Protein AF-A2RJ69-F1 (afdb_monomer)

Solvent-accessible surface area (backbone atoms only — not comparable to full-atom values): 5641 Å² total; per-residue (Å²): 133,85,86,70,68,45,80,47,78,45,68,44,60,92,88,47,56,80,80,45,54,32,37,26,44,36,38,39,25,36,74,72,85,63,82,74,48,72,66,61,48,51,52,51,47,62,69,44,46,67,55,52,52,4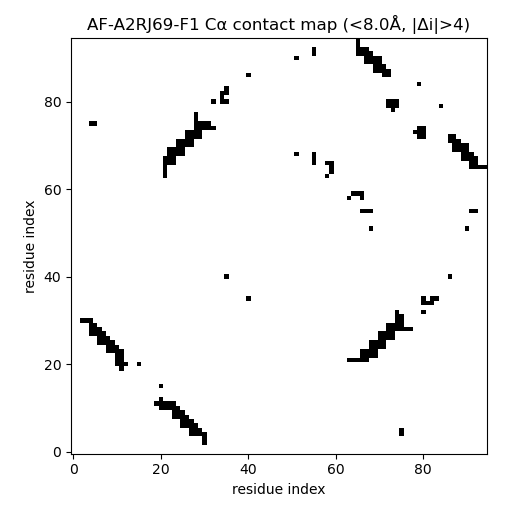9,52,47,51,53,42,44,74,77,65,46,74,64,43,28,43,36,40,39,67,24,29,72,83,69,43,72,48,86,86,44,84,82,57,68,46,75,48,64,62,75,131

Foldseek 3Di:
DDQDWDKDKDAADPPDDLVRRQEIEIETAHADLPQCDPVNLVVVCVVCVVVVVVVQVVCVVVPRDWHKYWYDYAHPVRHHRDVCPVSIDIDIPDD

Secondary structure (DSSP, 8-state):
-----EEEEE-PPTT--TTTTTEEEEEEEES--S---HHHHHHHHHHHHHHHHHHHHHHHHTT-SS-EEEEEEEETTSPPPTT-TT--EEEE---

pLDDT: mean 74.32, std 10.52, range [39.0, 88.69]

Radius of gyration: 14.27 Å; Cα contacts (8 Å, |Δi|>4): 136; chains: 1; bounding box: 33×27×43 Å

Mean predicted aligned error: 8.11 Å

Organism: Lactococcus lactis subsp. cremoris (strain MG1363) (NCBI:txid416870)

Sequence (95 aa):
MEKKTSYEMTGAPLGAKPKQATEYNFMLKLEQVSPINQQSFDEIKSDITPYTDKILNEMKKVGIKYPTLKLTIRDKDAVPFKGSENLITTYSLKK

Nearest PDB structures (foldseek):
  4f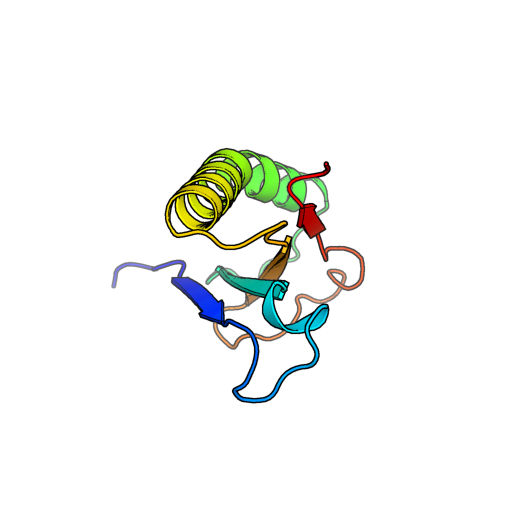tf-assembly1_A  TM=5.724E-01  e=2.662E-01  Vibrio cholerae 569B
  6i2v-assembly1_A  TM=5.144E-01  e=7.276E-01  Vibrio vulnificus
  3npd-assembly1_A  TM=5.019E-01  e=1.739E+00  Pseudomonas aeruginosa
  7pnt-assembly1_a  TM=5.764E-01  e=6.649E+00  Mus musculus
  3ruj-assembly1_A  TM=4.042E-01  e=1.244E+00  Saccharomyces cerevisiae S288C

Structure (mmCIF, N/CA/C/O backbone):
data_AF-A2RJ69-F1
#
_entry.id   AF-A2RJ69-F1
#
loop_
_atom_site.group_PDB
_atom_site.id
_atom_site.type_symbol
_atom_site.label_atom_id
_atom_site.label_alt_id
_atom_site.label_comp_id
_atom_site.label_asym_id
_atom_site.label_entity_id
_atom_site.label_seq_id
_atom_site.pdbx_PDB_ins_code
_atom_site.Cartn_x
_atom_site.Cartn_y
_atom_site.Cartn_z
_atom_site.occupancy
_atom_site.B_iso_or_equiv
_atom_site.auth_seq_id
_atom_site.auth_comp_id
_atom_site.auth_asym_id
_atom_site.auth_atom_id
_atom_site.pdbx_PDB_model_num
ATOM 1 N N . MET A 1 1 ? -4.772 -4.668 -28.556 1.00 39.75 1 MET A N 1
ATOM 2 C CA . MET A 1 1 ? -4.653 -5.299 -27.226 1.00 39.75 1 MET A CA 1
ATOM 3 C C . MET A 1 1 ? -4.334 -4.194 -26.241 1.00 39.75 1 MET A C 1
ATOM 5 O O . MET A 1 1 ? -3.283 -3.580 -26.368 1.00 39.75 1 MET A O 1
ATOM 9 N N . GLU A 1 2 ? -5.286 -3.848 -25.377 1.00 39.00 2 G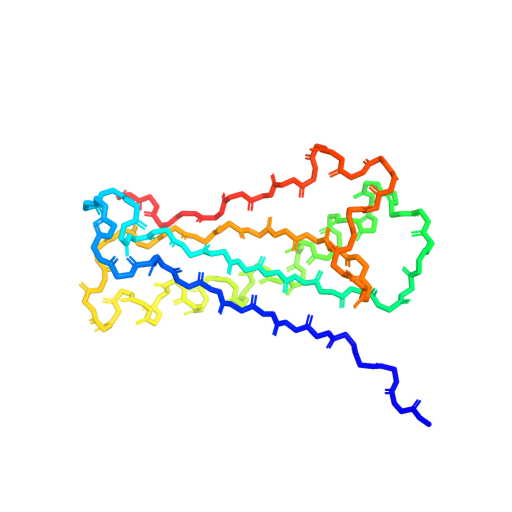LU A N 1
ATOM 10 C CA . GLU A 1 2 ? -5.078 -2.827 -24.346 1.00 39.00 2 GLU A CA 1
ATOM 11 C C . GLU A 1 2 ? -4.061 -3.352 -23.332 1.00 39.00 2 GLU A C 1
ATOM 13 O O . GLU A 1 2 ? -4.309 -4.359 -22.673 1.00 39.00 2 GLU A O 1
ATOM 18 N N . LYS A 1 3 ? -2.916 -2.676 -23.251 1.00 45.31 3 LYS A N 1
ATOM 19 C CA . LYS A 1 3 ? -1.860 -2.929 -22.272 1.00 45.31 3 LYS A CA 1
ATOM 20 C C . LYS A 1 3 ? -2.370 -2.512 -20.899 1.00 45.31 3 LYS A C 1
ATOM 22 O O . LYS A 1 3 ? -2.456 -1.315 -20.626 1.00 45.31 3 LYS A O 1
ATOM 27 N N . LYS A 1 4 ? -2.814 -3.457 -20.074 1.00 58.00 4 LYS A N 1
ATOM 28 C CA . LYS A 1 4 ? -3.495 -3.131 -18.811 1.00 58.00 4 LYS A CA 1
ATOM 29 C C . LYS A 1 4 ? -2.588 -3.414 -17.624 1.00 58.00 4 LYS A C 1
ATOM 31 O O . LYS A 1 4 ? -2.449 -4.554 -17.197 1.00 58.00 4 LYS A O 1
ATOM 36 N N . THR A 1 5 ? -2.030 -2.342 -17.063 1.00 70.31 5 THR A N 1
ATOM 37 C CA . THR A 1 5 ? -1.562 -2.303 -15.673 1.00 70.31 5 THR A CA 1
ATOM 38 C C . THR A 1 5 ? -2.653 -2.868 -14.763 1.00 70.31 5 THR A C 1
ATOM 40 O O . THR A 1 5 ? -3.806 -2.438 -14.843 1.00 70.31 5 THR A O 1
ATOM 43 N N . SER A 1 6 ? -2.302 -3.834 -13.914 1.00 77.19 6 SER A N 1
ATOM 44 C CA . SER A 1 6 ? -3.260 -4.505 -13.029 1.00 77.19 6 SER A CA 1
ATOM 45 C C . SER A 1 6 ? -2.914 -4.300 -11.560 1.00 77.19 6 SER A C 1
ATOM 47 O O . SER A 1 6 ? -1.739 -4.246 -11.188 1.00 77.19 6 SER A O 1
ATOM 49 N N . TYR A 1 7 ? -3.951 -4.252 -10.728 1.00 78.31 7 TYR A N 1
ATOM 50 C CA . TYR A 1 7 ? -3.848 -4.081 -9.284 1.00 78.31 7 TYR A CA 1
ATOM 51 C C . TYR A 1 7 ? -4.388 -5.326 -8.585 1.00 78.31 7 TYR A C 1
ATOM 53 O O . TYR A 1 7 ? -5.470 -5.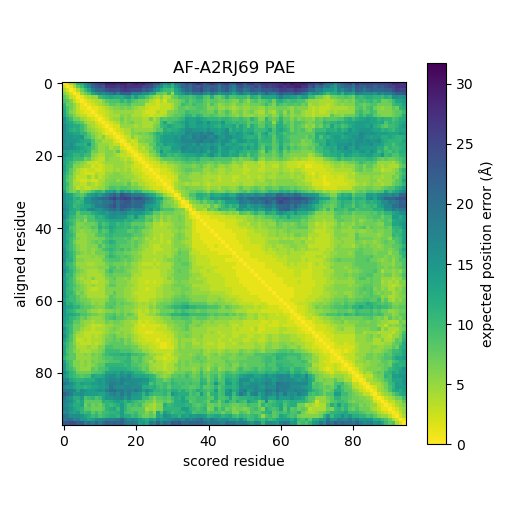806 -8.922 1.00 78.31 7 TYR A O 1
ATOM 61 N N . GLU A 1 8 ? -3.666 -5.818 -7.585 1.00 83.12 8 GLU A N 1
ATOM 62 C CA . GLU A 1 8 ? -4.098 -6.928 -6.736 1.00 83.12 8 GLU A CA 1
ATOM 63 C C . GLU A 1 8 ? -4.043 -6.512 -5.270 1.00 83.12 8 GLU A C 1
ATOM 65 O O . GLU A 1 8 ? -3.048 -5.957 -4.805 1.00 83.12 8 GLU A O 1
ATOM 70 N N . MET A 1 9 ? -5.111 -6.792 -4.523 1.00 81.56 9 MET A N 1
ATOM 71 C CA . MET A 1 9 ? -5.152 -6.570 -3.082 1.00 81.56 9 MET A CA 1
ATOM 72 C C . MET A 1 9 ? -5.386 -7.898 -2.376 1.00 81.56 9 MET A C 1
ATOM 74 O O . MET A 1 9 ? -6.352 -8.601 -2.662 1.00 81.56 9 MET A O 1
ATOM 78 N N . THR A 1 10 ? -4.514 -8.224 -1.429 1.00 82.81 10 THR A N 1
ATOM 79 C CA . THR A 1 10 ? -4.653 -9.409 -0.582 1.00 82.81 10 THR A CA 1
ATOM 80 C C . THR A 1 10 ? -4.691 -8.983 0.876 1.00 82.81 10 THR A C 1
ATOM 82 O O . THR A 1 10 ? -3.868 -8.190 1.333 1.00 82.81 10 THR A O 1
ATOM 85 N N . GLY A 1 11 ? -5.699 -9.471 1.595 1.00 76.81 11 GLY A N 1
ATOM 86 C CA . GLY A 1 11 ? -5.815 -9.271 3.034 1.00 76.81 11 GLY A CA 1
ATOM 87 C C . GLY A 1 11 ? -5.081 -10.344 3.824 1.00 76.81 11 GLY A C 1
ATOM 88 O O . GLY A 1 11 ? -4.472 -11.260 3.267 1.00 76.81 11 GLY A O 1
ATOM 89 N N . ALA A 1 12 ? -5.177 -10.235 5.142 1.00 74.38 12 ALA A N 1
ATOM 90 C CA . ALA A 1 12 ? -4.645 -11.231 6.051 1.00 74.38 12 ALA A CA 1
ATOM 91 C C . ALA A 1 12 ? -5.309 -12.610 5.847 1.00 74.38 12 ALA A C 1
ATOM 93 O O . ALA A 1 12 ? -6.520 -12.677 5.610 1.00 74.38 12 ALA A O 1
ATOM 94 N N . PRO A 1 13 ? -4.557 -13.718 5.976 1.00 73.31 13 PRO A N 1
ATOM 95 C CA . PRO A 1 13 ? -5.139 -15.053 5.945 1.00 73.31 13 PRO A CA 1
ATOM 96 C C . PRO A 1 13 ? -6.095 -15.267 7.125 1.00 73.31 13 PRO A C 1
ATOM 98 O O . PRO A 1 13 ? -5.938 -14.680 8.201 1.00 73.31 13 PRO A O 1
ATOM 101 N N . LEU A 1 14 ? -7.078 -16.150 6.939 1.00 70.06 14 LEU A N 1
ATOM 102 C CA . LEU A 1 14 ? -7.975 -16.561 8.019 1.00 70.06 14 LEU A CA 1
ATOM 103 C C . LEU A 1 14 ? -7.154 -17.121 9.193 1.00 70.06 14 LEU A C 1
ATOM 105 O O . LEU A 1 14 ? -6.277 -17.960 9.002 1.00 70.06 14 LEU A O 1
ATOM 109 N N . GLY A 1 15 ? -7.425 -16.635 10.407 1.00 72.19 15 GLY A N 1
ATOM 110 C CA . GLY A 1 15 ? -6.678 -17.014 11.613 1.00 72.19 15 GLY A CA 1
ATOM 111 C C . GLY A 1 15 ? -5.377 -16.235 11.852 1.00 72.19 15 GLY A C 1
ATOM 112 O O . GLY A 1 15 ? -4.635 -16.569 12.777 1.00 72.19 15 GLY A O 1
ATOM 113 N N . ALA A 1 16 ? -5.086 -15.193 11.064 1.00 74.75 16 ALA A N 1
ATOM 114 C CA . ALA A 1 16 ? -3.951 -14.306 11.313 1.00 74.75 16 ALA A CA 1
ATOM 115 C C . ALA A 1 16 ? -4.007 -13.672 12.714 1.00 74.75 16 ALA A C 1
ATOM 117 O O . ALA A 1 16 ? -5.073 -13.337 13.239 1.00 74.75 16 ALA A O 1
ATOM 118 N N . LYS A 1 17 ? -2.831 -13.456 13.318 1.00 77.19 17 LYS A N 1
ATOM 119 C CA . LYS A 1 17 ? -2.728 -12.749 14.604 1.00 77.19 17 LYS A CA 1
ATOM 120 C C . LYS A 1 17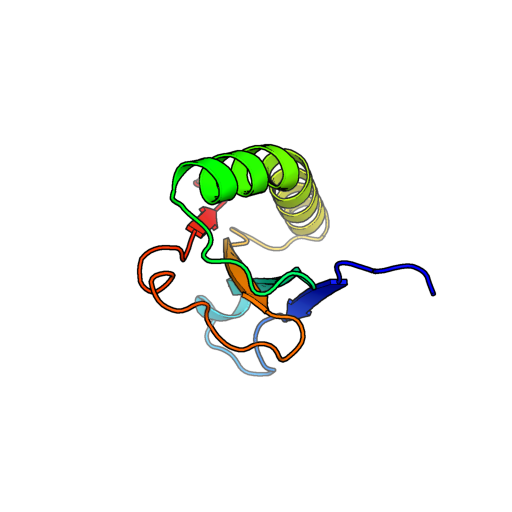 ? -3.340 -11.346 14.479 1.00 77.19 17 LYS A C 1
ATOM 122 O O . LYS A 1 17 ? -3.204 -10.739 13.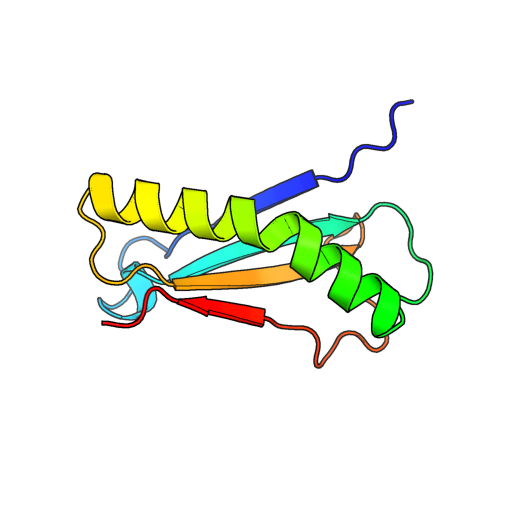420 1.00 77.19 17 LYS A O 1
ATOM 127 N N . PRO A 1 18 ? -3.891 -10.756 15.556 1.00 70.56 18 PRO A N 1
ATOM 128 C CA . PRO A 1 18 ? -4.560 -9.451 15.495 1.00 70.56 18 PRO A CA 1
ATOM 129 C C . PRO A 1 18 ? -3.750 -8.324 14.835 1.00 70.56 18 PRO A C 1
ATOM 131 O O . PRO A 1 18 ? -4.326 -7.492 14.149 1.00 70.56 18 PRO A O 1
ATOM 134 N N . LYS A 1 19 ? -2.415 -8.311 14.989 1.00 66.62 19 LYS A N 1
ATOM 135 C CA . LYS A 1 19 ? -1.534 -7.347 14.298 1.00 66.62 19 LYS A CA 1
ATOM 136 C C . LYS A 1 19 ? -1.452 -7.559 12.782 1.00 66.62 19 LYS A C 1
ATOM 138 O O . LYS A 1 19 ? -1.341 -6.594 12.048 1.00 66.62 19 LYS A O 1
ATOM 143 N N . GLN A 1 20 ? -1.492 -8.809 12.331 1.00 67.38 20 GLN A N 1
ATOM 144 C CA . GLN A 1 20 ? -1.428 -9.174 10.913 1.00 67.38 20 GLN A CA 1
ATOM 145 C C . GLN A 1 20 ? -2.806 -9.100 10.252 1.00 67.38 20 GLN A C 1
ATOM 147 O O . GLN A 1 20 ? -2.885 -8.902 9.051 1.00 67.38 20 GLN A O 1
ATOM 152 N N . ALA A 1 21 ? -3.887 -9.211 11.033 1.00 72.06 21 ALA A N 1
ATOM 153 C CA . ALA A 1 21 ? -5.270 -9.119 10.563 1.00 72.06 21 ALA A CA 1
ATOM 154 C C . ALA A 1 21 ? -5.620 -7.764 9.918 1.00 72.06 21 ALA A C 1
ATOM 156 O O . ALA A 1 21 ? -6.603 -7.664 9.191 1.00 72.06 21 ALA A O 1
ATOM 157 N N . THR A 1 22 ? -4.823 -6.728 10.189 1.00 78.56 22 THR A N 1
ATOM 158 C CA . THR A 1 22 ? -5.007 -5.359 9.684 1.00 78.56 22 THR A CA 1
ATOM 159 C C . THR A 1 22 ? -3.985 -4.979 8.611 1.00 78.56 22 THR A C 1
ATOM 161 O O . THR A 1 22 ? -3.974 -3.833 8.159 1.00 78.56 22 THR A O 1
ATOM 164 N N . GLU A 1 23 ? -3.108 -5.910 8.225 1.00 83.62 23 GLU A N 1
ATOM 165 C CA . GLU A 1 23 ? -2.121 -5.724 7.166 1.00 83.62 23 GLU A CA 1
ATOM 166 C C . GLU A 1 23 ? -2.674 -6.251 5.839 1.00 83.62 23 GLU A C 1
ATOM 168 O O . GLU A 1 23 ? -3.112 -7.397 5.724 1.00 83.62 23 GLU A O 1
ATOM 173 N N . TYR A 1 24 ? -2.634 -5.396 4.825 1.00 82.88 24 TYR A N 1
ATOM 174 C CA . TYR A 1 24 ? -3.099 -5.679 3.476 1.00 82.88 24 TYR A CA 1
ATOM 175 C C . TYR A 1 24 ? -1.941 -5.452 2.511 1.00 82.88 24 TYR A C 1
ATOM 177 O O . TYR A 1 24 ? -1.281 -4.413 2.556 1.00 82.88 24 TYR A O 1
ATOM 185 N N . ASN A 1 25 ? -1.683 -6.406 1.622 1.00 83.12 25 ASN A N 1
ATOM 186 C CA . ASN A 1 25 ? -0.719 -6.216 0.546 1.00 83.12 25 ASN A CA 1
ATOM 187 C C . ASN A 1 25 ? -1.445 -5.679 -0.681 1.00 83.12 25 ASN A C 1
ATOM 189 O O . ASN A 1 25 ? -2.438 -6.254 -1.127 1.00 83.12 25 ASN A O 1
ATOM 193 N N . PHE A 1 26 ? -0.915 -4.598 -1.234 1.00 83.25 26 PHE A N 1
ATOM 194 C CA . PHE A 1 26 ? -1.366 -4.001 -2.477 1.00 83.25 26 PHE A CA 1
ATOM 195 C C . PHE A 1 26 ? -0.245 -4.135 -3.506 1.00 83.25 26 PHE A C 1
ATOM 197 O O . PHE A 1 26 ? 0.857 -3.622 -3.314 1.00 83.25 26 PHE A O 1
ATOM 204 N N . MET A 1 27 ? -0.493 -4.888 -4.569 1.00 84.38 27 MET A N 1
ATOM 205 C CA . MET A 1 27 ? 0.479 -5.168 -5.615 1.00 84.38 27 MET A CA 1
ATOM 206 C C . MET A 1 27 ? 0.070 -4.468 -6.903 1.00 84.38 27 MET A C 1
ATOM 208 O O . MET A 1 27 ? -1.023 -4.688 -7.422 1.00 84.38 27 MET A O 1
ATOM 212 N N . LEU A 1 28 ? 0.977 -3.651 -7.425 1.00 81.19 28 LEU A N 1
ATOM 213 C CA . LEU A 1 28 ? 0.869 -3.027 -8.734 1.00 81.19 28 LEU A CA 1
ATOM 214 C C . LEU A 1 28 ? 1.756 -3.790 -9.715 1.00 81.19 28 LEU A C 1
ATOM 216 O O . LEU A 1 28 ? 2.975 -3.821 -9.542 1.00 81.19 28 LEU A O 1
ATOM 220 N N . LYS A 1 29 ? 1.145 -4.399 -10.731 1.00 82.19 29 LYS A N 1
ATOM 221 C CA . LYS A 1 29 ? 1.855 -5.108 -11.799 1.00 82.19 29 LYS A CA 1
ATOM 222 C C . LYS A 1 29 ? 1.951 -4.212 -13.025 1.00 82.19 29 LYS A C 1
ATOM 224 O O . LYS A 1 29 ? 0.928 -3.854 -13.614 1.00 82.19 29 LYS A O 1
ATOM 229 N N . LEU A 1 30 ? 3.173 -3.841 -13.392 1.00 76.50 30 LEU A N 1
ATOM 230 C CA . LEU A 1 30 ? 3.455 -3.018 -14.564 1.00 76.50 30 LEU A CA 1
ATOM 231 C C . LEU A 1 30 ? 3.804 -3.915 -15.751 1.00 76.50 30 LEU A C 1
ATOM 233 O O . LEU A 1 30 ? 4.577 -4.864 -15.630 1.00 76.50 30 LEU A O 1
ATOM 237 N N . GLU A 1 31 ? 3.251 -3.599 -16.918 1.00 73.38 31 GLU A N 1
ATOM 238 C CA . GLU A 1 31 ? 3.501 -4.370 -18.139 1.00 73.38 31 GLU A CA 1
ATOM 239 C C . GLU A 1 31 ? 4.911 -4.154 -18.709 1.00 73.38 31 GLU A C 1
ATOM 241 O O . GLU A 1 31 ? 5.472 -5.041 -19.354 1.00 73.38 31 GLU A O 1
ATOM 246 N N . GLN A 1 32 ? 5.483 -2.965 -18.498 1.00 64.50 32 GLN A N 1
ATOM 247 C CA . GLN A 1 32 ? 6.747 -2.575 -19.108 1.00 64.50 32 GLN A CA 1
ATOM 248 C C . GLN A 1 32 ? 7.924 -2.924 -18.190 1.00 64.50 32 GLN A C 1
ATOM 250 O O . GLN A 1 32 ? 8.100 -2.340 -17.127 1.00 64.50 32 GLN A O 1
ATOM 255 N N . VAL A 1 33 ? 8.745 -3.876 -18.642 1.00 59.66 33 VAL A N 1
ATOM 256 C CA . VAL A 1 33 ? 9.885 -4.469 -17.912 1.00 59.66 33 VAL A CA 1
ATOM 257 C C . VAL A 1 33 ? 11.159 -3.609 -17.965 1.00 59.66 33 VA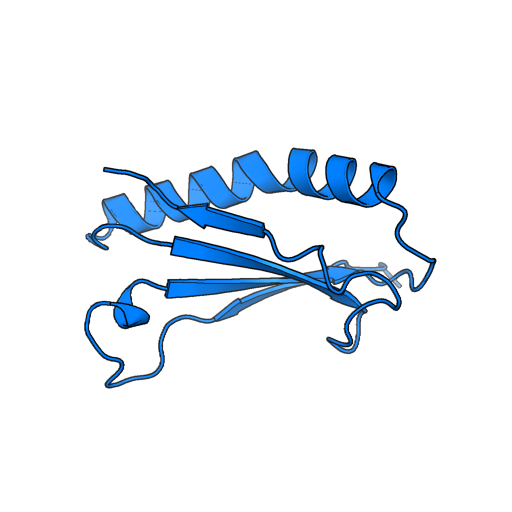L A C 1
ATOM 259 O O . VAL A 1 33 ? 12.271 -4.097 -17.766 1.00 59.66 33 VAL A O 1
ATOM 262 N N . SER A 1 34 ? 11.022 -2.323 -18.291 1.00 57.62 34 SER A N 1
ATOM 263 C CA . SER A 1 34 ? 12.156 -1.399 -18.325 1.00 57.62 34 SER A CA 1
ATOM 264 C C . SER A 1 34 ? 12.680 -1.169 -16.901 1.00 57.62 34 SER A C 1
ATOM 266 O O . SER A 1 34 ? 11.880 -1.165 -15.965 1.00 57.62 34 SER A O 1
ATOM 268 N N . PRO A 1 35 ? 13.998 -0.970 -16.703 1.00 58.06 35 PRO A N 1
ATOM 269 C CA . PRO A 1 35 ? 14.539 -0.654 -15.387 1.00 58.06 35 PRO A CA 1
ATOM 270 C C . PRO A 1 35 ? 13.821 0.567 -14.813 1.00 58.06 35 PRO A C 1
ATOM 272 O O . PRO A 1 35 ? 13.904 1.661 -15.372 1.00 58.06 35 PRO A O 1
ATOM 275 N N . ILE A 1 36 ? 13.099 0.371 -13.713 1.00 65.88 36 ILE A N 1
ATOM 276 C CA . ILE A 1 36 ? 12.446 1.465 -13.004 1.00 65.88 36 ILE A CA 1
ATOM 277 C C . ILE A 1 36 ? 13.544 2.200 -12.249 1.00 65.88 36 ILE A C 1
ATOM 279 O O . ILE A 1 36 ? 14.119 1.679 -11.295 1.00 65.88 36 ILE A O 1
ATOM 283 N N . ASN A 1 37 ? 13.874 3.401 -12.711 1.00 69.25 37 ASN A N 1
ATOM 284 C CA . ASN A 1 37 ? 14.720 4.304 -11.947 1.00 69.25 37 ASN A CA 1
ATOM 285 C C . ASN A 1 37 ? 13.911 4.936 -10.797 1.00 69.25 37 ASN A C 1
ATOM 287 O O . ASN A 1 37 ? 12.679 4.910 -10.789 1.00 69.25 37 ASN A O 1
ATOM 291 N N . GLN A 1 38 ? 14.610 5.517 -9.820 1.00 70.50 38 GLN A N 1
ATOM 292 C CA . GLN A 1 38 ? 13.983 6.125 -8.641 1.00 70.50 38 GLN A CA 1
ATOM 293 C C . GLN A 1 38 ? 12.938 7.192 -9.013 1.00 70.50 38 GLN A C 1
ATOM 295 O O . GLN A 1 38 ? 11.888 7.254 -8.387 1.00 70.50 38 GLN A O 1
ATOM 300 N N . GLN A 1 39 ? 13.185 7.974 -10.068 1.00 78.12 39 GLN A N 1
ATOM 301 C CA . GLN A 1 39 ? 12.255 9.003 -10.535 1.00 78.12 39 GLN A CA 1
ATOM 302 C C . GLN A 1 39 ? 10.921 8.404 -10.998 1.00 78.12 39 GLN A C 1
ATOM 304 O O . GLN A 1 39 ? 9.870 8.806 -10.509 1.00 78.12 39 GLN A O 1
ATOM 309 N N . SER A 1 40 ? 10.965 7.401 -11.878 1.00 75.06 40 SER A N 1
ATOM 310 C CA . SER A 1 40 ? 9.761 6.708 -12.358 1.00 75.06 40 SER A CA 1
ATOM 311 C C . SER A 1 40 ? 9.005 6.077 -11.190 1.00 75.06 40 SER A C 1
ATOM 313 O O . SER A 1 40 ? 7.779 6.042 -11.161 1.00 75.06 40 SER A O 1
ATOM 315 N N . PHE A 1 41 ? 9.741 5.586 -10.192 1.00 74.50 41 PHE A N 1
ATOM 316 C CA . PHE A 1 41 ? 9.147 5.030 -8.989 1.00 74.50 41 PHE A CA 1
ATOM 317 C C . PHE A 1 41 ? 8.416 6.076 -8.140 1.00 74.50 41 PHE A C 1
ATOM 319 O O . PHE A 1 41 ? 7.321 5.810 -7.645 1.00 74.50 41 PHE A O 1
ATOM 326 N N . ASP A 1 42 ? 9.006 7.254 -7.963 1.00 77.69 42 ASP A N 1
ATOM 327 C CA . ASP A 1 42 ? 8.404 8.335 -7.186 1.00 77.69 42 ASP A CA 1
ATOM 328 C C . ASP A 1 42 ? 7.196 8.956 -7.906 1.00 77.69 42 ASP A C 1
ATOM 330 O O . ASP A 1 42 ? 6.212 9.294 -7.248 1.00 77.69 42 ASP A O 1
ATOM 334 N N . GLU A 1 43 ? 7.204 8.992 -9.241 1.00 80.88 43 GLU A N 1
ATOM 335 C CA . GLU A 1 43 ? 6.029 9.328 -10.058 1.00 80.88 43 GLU A CA 1
ATOM 336 C C . GLU A 1 43 ? 4.890 8.327 -9.818 1.00 80.88 43 GLU A C 1
ATOM 338 O O . GLU A 1 43 ? 3.787 8.723 -9.440 1.00 80.88 43 GLU A O 1
ATOM 343 N N . ILE A 1 44 ? 5.174 7.020 -9.894 1.00 77.75 44 ILE A N 1
ATOM 344 C CA . ILE A 1 44 ? 4.175 5.980 -9.604 1.00 77.75 44 ILE A CA 1
ATOM 345 C C . ILE A 1 44 ? 3.645 6.121 -8.171 1.00 77.75 44 ILE A C 1
ATOM 347 O O . ILE A 1 44 ? 2.439 6.027 -7.949 1.00 77.75 44 ILE A O 1
ATOM 351 N N . LYS A 1 45 ? 4.506 6.365 -7.175 1.00 76.94 45 LYS A N 1
ATOM 352 C CA . LYS A 1 45 ? 4.045 6.608 -5.798 1.00 76.94 45 LYS A CA 1
ATOM 353 C C . LYS A 1 45 ? 3.093 7.794 -5.721 1.00 76.94 45 LYS A C 1
ATOM 355 O O . LYS A 1 45 ? 2.064 7.686 -5.053 1.00 76.94 45 LYS A O 1
ATOM 360 N N . SER A 1 46 ? 3.451 8.915 -6.344 1.00 81.88 46 SER A N 1
ATOM 361 C CA . SER A 1 46 ? 2.632 10.128 -6.346 1.00 81.88 46 SER A CA 1
ATOM 362 C C . SER A 1 46 ? 1.249 9.839 -6.925 1.00 81.88 46 SER A C 1
ATOM 364 O O . SER A 1 46 ? 0.239 10.184 -6.311 1.00 81.88 46 SER A O 1
ATOM 366 N N . ASP A 1 47 ? 1.198 9.106 -8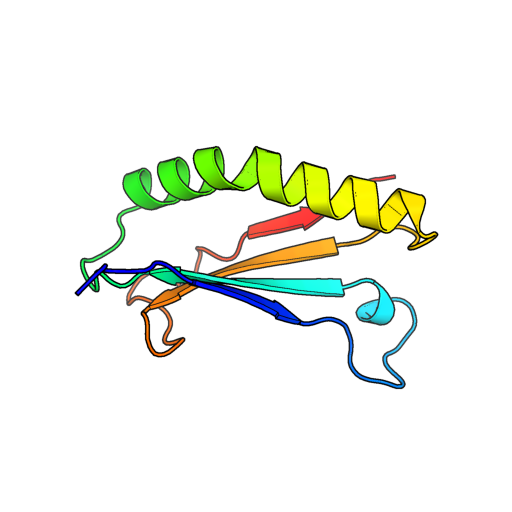.035 1.00 81.62 47 ASP A N 1
ATOM 367 C CA . ASP A 1 47 ? -0.049 8.759 -8.712 1.00 81.62 47 ASP A CA 1
ATOM 368 C C . ASP A 1 47 ? -0.930 7.816 -7.891 1.00 81.62 47 ASP A C 1
ATOM 370 O O . ASP A 1 47 ? -2.154 7.958 -7.881 1.00 81.62 47 ASP A O 1
ATOM 374 N N . ILE A 1 48 ? -0.334 6.853 -7.179 1.00 78.25 48 ILE A N 1
ATOM 375 C CA . ILE A 1 48 ? -1.116 5.866 -6.429 1.00 78.25 48 ILE A CA 1
ATOM 376 C C . ILE A 1 48 ? -1.528 6.335 -5.027 1.00 78.25 48 ILE A C 1
ATOM 378 O O . ILE A 1 48 ? -2.469 5.778 -4.458 1.00 78.25 48 ILE A O 1
ATOM 382 N N . THR A 1 49 ? -0.842 7.331 -4.455 1.00 81.75 49 THR A N 1
ATOM 383 C CA . THR A 1 49 ? -1.041 7.758 -3.057 1.00 81.75 49 THR A CA 1
ATOM 384 C C . THR A 1 49 ? -2.494 8.176 -2.769 1.00 81.75 49 THR A C 1
ATOM 386 O O . THR A 1 49 ? -3.071 7.680 -1.796 1.00 81.75 49 THR A O 1
ATOM 389 N N . PRO A 1 50 ? -3.166 8.969 -3.631 1.00 83.56 50 PRO A N 1
ATOM 390 C CA . PRO A 1 50 ? -4.581 9.296 -3.442 1.00 83.56 50 PRO A CA 1
ATOM 391 C C . PRO A 1 50 ? -5.494 8.061 -3.398 1.00 83.56 50 PRO A C 1
ATOM 393 O O . PRO A 1 50 ? -6.495 8.039 -2.676 1.00 83.56 50 PRO A O 1
ATOM 396 N N . TYR A 1 51 ? -5.156 7.007 -4.149 1.00 82.56 51 TYR A N 1
ATOM 397 C CA . TYR A 1 51 ? -5.915 5.758 -4.155 1.00 82.56 51 TYR A CA 1
ATOM 398 C C . TYR A 1 51 ? -5.673 4.951 -2.882 1.00 82.56 51 TYR A C 1
ATOM 400 O O . TYR A 1 51 ? -6.635 4.452 -2.295 1.00 82.56 51 TYR A O 1
ATOM 408 N N . THR A 1 52 ? -4.424 4.853 -2.415 1.00 81.56 52 THR A N 1
ATOM 409 C CA . THR A 1 52 ? -4.117 4.173 -1.148 1.00 81.56 52 THR A CA 1
ATOM 410 C C . THR A 1 52 ? -4.785 4.870 0.031 1.00 81.56 52 THR A C 1
ATOM 412 O O . THR A 1 52 ? -5.371 4.193 0.873 1.00 81.56 52 THR A O 1
ATOM 415 N N . ASP A 1 53 ? -4.815 6.203 0.049 1.00 84.00 53 ASP A N 1
ATOM 416 C CA . ASP A 1 53 ? -5.497 6.975 1.093 1.00 84.00 53 ASP A CA 1
ATOM 417 C C . ASP A 1 53 ? -7.008 6.742 1.076 1.00 84.00 53 ASP A C 1
ATOM 419 O O . ASP A 1 53 ? -7.637 6.556 2.123 1.00 84.00 53 ASP A O 1
ATOM 423 N N . LYS A 1 54 ? -7.610 6.687 -0.118 1.00 87.31 54 LYS A N 1
ATOM 424 C CA . LYS A 1 54 ? -9.027 6.348 -0.269 1.00 87.31 54 LYS A CA 1
ATOM 425 C C . LYS A 1 54 ? -9.323 4.947 0.271 1.00 87.31 54 LYS A C 1
ATOM 427 O O . LYS A 1 54 ? -10.270 4.799 1.039 1.00 87.31 54 LYS A O 1
ATOM 432 N N . ILE A 1 55 ? -8.508 3.943 -0.065 1.00 85.25 55 ILE A N 1
ATOM 433 C CA . ILE A 1 55 ? -8.679 2.564 0.426 1.00 85.25 55 ILE A CA 1
ATOM 434 C C . ILE A 1 55 ? -8.577 2.518 1.955 1.00 85.25 55 ILE A C 1
ATOM 436 O O . ILE A 1 55 ? -9.448 1.941 2.605 1.00 85.25 55 ILE A O 1
ATOM 440 N N . LEU A 1 56 ? -7.564 3.161 2.543 1.00 86.69 56 LEU A N 1
ATOM 441 C CA . LEU A 1 56 ? -7.390 3.220 3.998 1.00 86.69 56 LEU A CA 1
ATOM 442 C C . LEU A 1 56 ? -8.596 3.872 4.695 1.00 86.69 56 LEU A C 1
ATOM 444 O O . LEU A 1 56 ? -9.055 3.389 5.734 1.00 86.69 56 LEU A O 1
ATOM 448 N N . ASN A 1 57 ? -9.144 4.938 4.111 1.00 87.62 57 ASN A N 1
ATOM 449 C CA . ASN A 1 57 ? -10.334 5.606 4.631 1.00 87.62 57 ASN A CA 1
ATOM 450 C C . ASN A 1 57 ? -11.594 4.735 4.531 1.00 87.62 57 ASN A C 1
ATOM 452 O O . ASN A 1 57 ? -12.372 4.694 5.484 1.00 87.62 57 ASN A O 1
ATOM 456 N N . GLU A 1 58 ? -11.793 4.009 3.430 1.00 88.69 58 GLU A N 1
ATOM 457 C CA . GLU A 1 58 ? -12.903 3.055 3.311 1.00 88.69 58 GLU A CA 1
ATOM 458 C C . GLU A 1 58 ? -12.764 1.897 4.312 1.00 88.69 58 GLU A C 1
ATOM 460 O O . GLU A 1 58 ? -13.729 1.554 4.993 1.00 88.69 58 GLU A O 1
ATOM 465 N N . MET A 1 59 ? -11.550 1.365 4.504 1.00 84.94 59 MET A N 1
ATOM 466 C CA . MET A 1 59 ? -11.266 0.344 5.522 1.00 84.94 59 MET A CA 1
ATOM 467 C C . MET A 1 59 ? -11.626 0.828 6.935 1.00 84.94 59 MET A C 1
ATOM 469 O O . MET A 1 59 ? -12.237 0.097 7.718 1.00 84.94 59 MET A O 1
ATOM 473 N N . LYS A 1 60 ? -11.312 2.089 7.254 1.00 84.69 60 LYS A N 1
ATOM 474 C CA . LYS A 1 60 ? -11.705 2.713 8.523 1.00 84.69 60 LYS A CA 1
ATOM 475 C C . LYS A 1 60 ? -13.228 2.808 8.668 1.00 84.69 60 LYS A C 1
ATOM 477 O O . LYS A 1 60 ? -13.741 2.523 9.749 1.00 84.69 60 LYS A O 1
ATOM 482 N N . LYS A 1 61 ? -13.955 3.181 7.606 1.00 87.06 61 LYS A N 1
ATOM 483 C CA . LYS A 1 61 ? -15.429 3.284 7.624 1.00 87.06 61 LYS A CA 1
ATOM 484 C C . LYS A 1 61 ? -16.108 1.944 7.902 1.00 87.06 61 LYS A C 1
ATOM 486 O O . LYS A 1 61 ? -17.103 1.918 8.617 1.00 87.06 61 LYS A O 1
ATOM 491 N N . VAL A 1 62 ? -15.553 0.842 7.397 1.00 85.88 62 VAL A N 1
ATOM 492 C CA . VAL A 1 62 ? -16.077 -0.516 7.647 1.00 85.88 62 VAL A CA 1
ATOM 493 C C . VAL A 1 62 ? -15.591 -1.126 8.972 1.00 85.88 62 VAL A C 1
ATOM 495 O O . VAL A 1 62 ? -15.848 -2.294 9.248 1.00 85.88 62 VAL A O 1
ATOM 498 N N . GLY A 1 63 ? -14.910 -0.343 9.817 1.00 83.00 63 GLY A N 1
ATOM 499 C CA . GLY A 1 63 ? -14.558 -0.730 11.185 1.00 83.00 63 GLY A CA 1
ATOM 500 C C . GLY A 1 63 ? -13.186 -1.387 11.356 1.00 83.00 63 GLY A C 1
ATOM 501 O O . GLY A 1 63 ? -12.870 -1.833 12.462 1.00 83.00 63 GLY A O 1
ATOM 502 N N . ILE A 1 64 ? -12.340 -1.424 10.318 1.00 82.00 64 ILE A N 1
ATOM 503 C CA . ILE A 1 64 ? -10.961 -1.915 10.446 1.00 82.00 64 ILE A CA 1
ATOM 504 C C . ILE A 1 64 ? -10.147 -0.876 11.221 1.00 82.00 64 ILE A C 1
ATOM 506 O O . ILE A 1 64 ? -9.961 0.263 10.788 1.00 82.00 64 ILE A O 1
ATOM 510 N N . LYS A 1 65 ? -9.653 -1.267 12.397 1.00 79.94 65 LYS A N 1
ATOM 511 C CA . LYS A 1 65 ? -8.824 -0.404 13.243 1.00 79.94 65 LYS A CA 1
ATOM 512 C C . LYS A 1 65 ? -7.375 -0.458 12.763 1.00 79.94 65 LYS A C 1
ATOM 514 O O . LYS A 1 65 ? -6.775 -1.523 12.789 1.00 79.94 65 LYS A O 1
ATOM 519 N N . TYR A 1 66 ? -6.818 0.697 12.400 1.00 79.81 66 TYR A N 1
ATOM 520 C CA . TYR A 1 66 ? -5.416 0.862 11.983 1.00 79.81 66 TYR A CA 1
ATOM 521 C C . TYR A 1 66 ? -5.022 0.025 10.747 1.00 79.81 66 TYR A C 1
ATOM 523 O O . TYR A 1 66 ? -4.069 -0.756 10.814 1.00 79.81 66 TYR A O 1
ATOM 531 N N . PRO A 1 67 ? -5.737 0.161 9.611 1.00 82.56 67 PRO A N 1
ATOM 532 C CA . PRO A 1 67 ? -5.367 -0.557 8.400 1.00 82.56 67 PRO A CA 1
ATOM 533 C C . PRO A 1 67 ? -3.972 -0.125 7.935 1.00 82.56 67 PRO A C 1
ATOM 535 O O . PRO A 1 67 ? -3.621 1.060 7.950 1.00 82.56 67 PRO A O 1
ATOM 538 N N . THR A 1 68 ? -3.177 -1.107 7.526 1.00 84.56 68 THR A N 1
ATOM 539 C CA . THR A 1 68 ? -1.855 -0.902 6.933 1.00 84.56 68 THR A CA 1
ATOM 540 C C . THR A 1 68 ? -1.864 -1.487 5.531 1.00 84.56 68 THR A C 1
ATOM 542 O O . THR A 1 68 ? -2.174 -2.662 5.358 1.00 84.56 68 THR A O 1
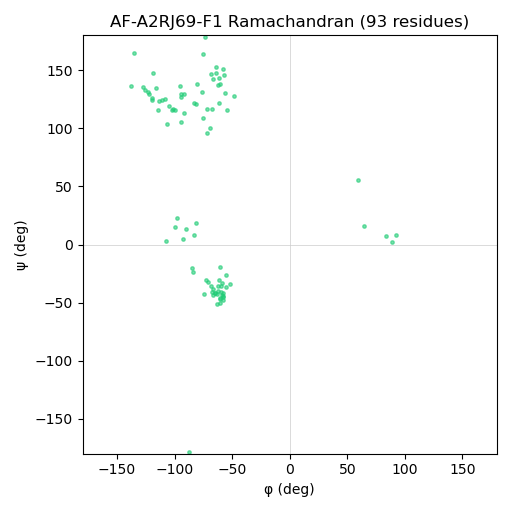ATOM 545 N N . LEU A 1 69 ? -1.520 -0.675 4.533 1.00 83.81 69 LEU A N 1
ATOM 546 C CA . LEU A 1 69 ? -1.352 -1.096 3.146 1.00 83.81 69 LEU A CA 1
ATOM 547 C C . LEU A 1 69 ? 0.133 -1.160 2.810 1.00 83.81 69 LEU A C 1
ATOM 549 O O . LEU A 1 69 ? 0.840 -0.153 2.825 1.00 83.81 69 LEU A O 1
ATOM 553 N N . LYS A 1 70 ? 0.611 -2.343 2.450 1.00 84.19 70 LYS A N 1
ATOM 554 C CA . LYS A 1 70 ? 1.961 -2.538 1.932 1.00 84.19 70 LYS A CA 1
ATOM 555 C C . LYS A 1 70 ? 1.918 -2.513 0.411 1.00 84.19 70 LYS A C 1
ATOM 557 O O . LYS A 1 70 ? 1.471 -3.481 -0.201 1.00 84.19 70 LYS A O 1
ATOM 562 N N . LEU A 1 71 ? 2.388 -1.423 -0.192 1.00 80.38 71 LEU A N 1
ATOM 563 C CA . LEU A 1 71 ? 2.548 -1.336 -1.638 1.00 80.38 71 LEU A CA 1
ATOM 564 C C . LEU A 1 71 ? 3.784 -2.122 -2.076 1.00 80.38 71 LEU A C 1
ATOM 566 O O . LEU A 1 71 ? 4.894 -1.908 -1.579 1.00 80.38 71 LEU A O 1
ATOM 570 N N . THR A 1 72 ? 3.598 -2.962 -3.087 1.00 79.88 72 THR A N 1
ATOM 571 C CA . THR A 1 72 ? 4.684 -3.569 -3.855 1.00 79.88 72 THR A CA 1
ATOM 572 C C . THR A 1 72 ? 4.469 -3.321 -5.341 1.00 79.88 72 THR A C 1
ATOM 574 O O . THR A 1 72 ? 3.361 -3.475 -5.845 1.00 79.88 72 THR A O 1
ATOM 577 N N . ILE A 1 73 ? 5.531 -2.936 -6.042 1.00 76.56 73 ILE A N 1
ATOM 578 C CA . ILE A 1 73 ? 5.518 -2.739 -7.493 1.00 76.56 73 ILE A CA 1
ATOM 579 C C . ILE A 1 73 ? 6.312 -3.882 -8.118 1.00 76.56 73 ILE A C 1
ATOM 581 O O . ILE A 1 73 ? 7.438 -4.164 -7.703 1.00 76.56 73 ILE A O 1
ATOM 585 N N . ARG A 1 74 ? 5.677 -4.594 -9.046 1.00 79.44 74 ARG A N 1
ATOM 586 C CA . ARG A 1 74 ? 6.156 -5.829 -9.674 1.00 79.44 74 ARG A CA 1
ATOM 587 C C . ARG A 1 74 ? 5.935 -5.767 -11.178 1.00 79.44 74 ARG A C 1
ATOM 589 O O . ARG A 1 74 ? 5.176 -4.924 -11.658 1.00 79.44 74 ARG A O 1
ATOM 596 N N . ASP A 1 75 ? 6.587 -6.650 -11.918 1.00 76.25 75 ASP A N 1
ATOM 597 C CA . ASP A 1 75 ? 6.272 -6.828 -13.330 1.00 76.25 75 ASP A CA 1
ATOM 598 C C . ASP A 1 75 ? 4.936 -7.568 -13.523 1.00 76.25 75 ASP A C 1
ATOM 600 O O . ASP A 1 75 ? 4.257 -7.961 -12.563 1.00 76.25 75 ASP A O 1
ATOM 604 N N . LYS A 1 76 ? 4.548 -7.753 -14.787 1.00 77.25 76 LYS A N 1
ATOM 605 C CA . LYS A 1 76 ? 3.327 -8.469 -15.179 1.00 77.25 76 LYS A CA 1
ATOM 606 C C . LYS A 1 76 ? 3.228 -9.894 -14.618 1.00 77.25 76 LYS A C 1
ATOM 608 O O . LYS A 1 76 ? 2.120 -10.379 -14.412 1.00 77.25 76 LYS A O 1
ATOM 613 N N . ASP A 1 77 ? 4.360 -10.536 -14.333 1.00 78.00 77 ASP A N 1
ATOM 614 C CA . ASP A 1 77 ? 4.458 -11.911 -13.839 1.00 78.00 77 ASP A CA 1
ATOM 615 C C . ASP A 1 77 ? 4.667 -11.948 -12.304 1.00 78.00 77 ASP A C 1
ATOM 617 O O . ASP A 1 77 ? 5.005 -12.985 -11.734 1.00 78.00 77 ASP A O 1
ATOM 621 N N . ALA A 1 78 ? 4.421 -10.822 -11.613 1.00 76.25 78 ALA A N 1
ATOM 622 C CA . ALA A 1 78 ? 4.609 -10.615 -10.171 1.00 76.25 78 ALA A CA 1
ATOM 623 C C . ALA A 1 78 ? 6.072 -10.713 -9.683 1.00 76.25 78 ALA A C 1
ATOM 625 O O . ALA A 1 78 ? 6.346 -10.790 -8.472 1.00 76.25 78 ALA A O 1
ATOM 626 N N . VAL A 1 79 ? 7.031 -10.649 -10.602 1.00 77.50 79 VAL A N 1
ATOM 627 C CA . VAL A 1 79 ? 8.462 -10.709 -10.310 1.00 77.50 79 VAL A CA 1
ATOM 628 C C . VAL A 1 79 ? 8.941 -9.323 -9.848 1.00 77.50 79 VAL A C 1
ATOM 630 O O . VAL A 1 79 ? 8.489 -8.299 -10.371 1.00 77.50 79 VAL A O 1
ATOM 633 N N . PRO A 1 80 ? 9.805 -9.233 -8.816 1.00 74.25 80 PRO A N 1
ATOM 634 C CA . PRO A 1 80 ? 10.450 -7.970 -8.472 1.00 74.25 80 PRO A CA 1
ATOM 635 C C . PRO A 1 80 ? 11.286 -7.466 -9.650 1.00 74.25 80 PRO A C 1
ATOM 637 O O . PRO A 1 80 ? 12.020 -8.242 -10.264 1.00 74.25 80 PRO A O 1
ATOM 640 N N . PHE A 1 81 ? 11.240 -6.165 -9.927 1.00 70.69 81 PHE A N 1
ATOM 641 C CA . PHE A 1 81 ? 12.179 -5.584 -10.878 1.00 70.69 81 PHE A CA 1
ATOM 642 C C . PHE A 1 81 ? 13.596 -5.664 -10.307 1.00 70.69 81 PHE A C 1
ATOM 644 O O . PHE A 1 81 ? 13.828 -5.473 -9.112 1.00 70.69 81 PHE A O 1
ATOM 651 N N . LYS A 1 82 ? 14.579 -5.928 -11.166 1.00 65.12 82 LYS A N 1
ATOM 652 C CA . LYS A 1 82 ? 15.984 -5.898 -10.756 1.00 65.12 82 LYS A CA 1
ATOM 653 C C . LYS A 1 82 ? 16.335 -4.479 -10.283 1.00 65.12 82 LYS A C 1
ATOM 655 O O . LYS A 1 82 ? 16.160 -3.534 -11.048 1.00 65.12 82 LYS A O 1
ATOM 660 N N . GLY A 1 83 ? 16.798 -4.333 -9.039 1.00 60.25 83 GLY A N 1
ATOM 661 C CA . GLY A 1 83 ? 17.040 -3.029 -8.404 1.00 60.25 83 GLY A CA 1
ATOM 662 C C . GLY A 1 83 ? 15.838 -2.434 -7.657 1.00 60.25 83 GLY A C 1
ATOM 663 O O . GLY A 1 83 ? 15.951 -1.340 -7.107 1.00 60.25 83 GLY A O 1
ATOM 664 N N . SER A 1 84 ? 14.696 -3.135 -7.588 1.00 60.84 84 SER A N 1
ATOM 665 C CA . SER A 1 84 ? 13.539 -2.704 -6.793 1.00 60.84 84 SER A CA 1
ATOM 666 C C . SER A 1 84 ? 13.543 -3.231 -5.356 1.00 60.84 84 SER A C 1
ATOM 668 O O . SER A 1 84 ? 12.506 -3.171 -4.692 1.00 60.84 84 SER A O 1
ATOM 670 N N . GLU A 1 85 ? 14.659 -3.779 -4.853 1.00 62.78 85 GLU A N 1
ATOM 671 C CA . GLU A 1 85 ? 14.697 -4.396 -3.516 1.00 62.78 85 GLU A CA 1
ATOM 672 C C . GLU A 1 85 ? 14.361 -3.391 -2.398 1.00 62.78 85 GLU A C 1
ATOM 674 O O . GLU A 1 85 ? 13.736 -3.754 -1.403 1.00 62.78 85 GLU A O 1
ATOM 679 N N . ASN A 1 86 ? 14.688 -2.111 -2.602 1.00 60.38 86 ASN A N 1
ATOM 680 C CA . ASN A 1 86 ? 14.434 -1.020 -1.653 1.00 60.38 86 ASN A CA 1
ATOM 681 C C . ASN A 1 86 ? 13.102 -0.287 -1.888 1.00 60.38 86 ASN A C 1
ATOM 683 O O . ASN A 1 86 ? 12.809 0.706 -1.228 1.00 60.38 86 ASN A O 1
ATOM 687 N N . LEU A 1 87 ? 12.289 -0.752 -2.838 1.00 61.31 87 LEU A N 1
ATOM 688 C CA . LEU A 1 87 ? 11.112 -0.034 -3.329 1.00 61.31 87 LEU A CA 1
ATOM 689 C C . LEU A 1 87 ? 9.803 -0.518 -2.676 1.00 61.31 87 LEU A C 1
ATOM 691 O O . LEU A 1 87 ? 8.711 -0.342 -3.207 1.00 61.31 87 LEU A O 1
ATOM 695 N N . ILE A 1 88 ? 9.879 -1.129 -1.495 1.00 64.62 88 ILE A N 1
ATOM 696 C CA . ILE A 1 88 ? 8.688 -1.459 -0.704 1.00 64.62 88 ILE A CA 1
ATOM 697 C C . ILE A 1 88 ? 8.250 -0.203 0.048 1.00 64.62 88 ILE A C 1
ATOM 699 O O . ILE A 1 88 ? 9.004 0.328 0.860 1.00 64.62 88 ILE A O 1
ATOM 703 N N . THR A 1 89 ? 7.018 0.253 -0.190 1.00 68.12 89 THR A N 1
ATOM 704 C CA . THR A 1 89 ? 6.447 1.401 0.532 1.00 68.12 89 THR A CA 1
ATOM 705 C C . THR A 1 89 ? 5.281 0.937 1.391 1.00 68.12 89 THR A C 1
ATOM 707 O O . THR A 1 89 ? 4.330 0.336 0.895 1.00 68.12 89 THR A O 1
ATOM 710 N N . THR A 1 90 ? 5.349 1.210 2.690 1.00 69.06 90 THR A N 1
ATOM 711 C CA . THR A 1 90 ? 4.277 0.879 3.632 1.00 69.06 90 THR A CA 1
ATOM 712 C C . THR A 1 90 ? 3.489 2.138 3.958 1.00 69.06 90 THR A C 1
ATOM 714 O O . THR A 1 90 ? 4.012 3.062 4.578 1.00 69.06 90 THR A O 1
ATOM 717 N N . TYR A 1 91 ? 2.219 2.151 3.574 1.00 69.75 91 TYR A N 1
ATOM 718 C CA . TYR A 1 91 ? 1.253 3.178 3.933 1.00 69.75 91 TYR A CA 1
ATOM 719 C C . TYR A 1 91 ? 0.494 2.714 5.173 1.00 69.75 91 TYR A C 1
ATOM 721 O O . TYR A 1 91 ? -0.007 1.592 5.239 1.00 69.75 91 TYR A O 1
ATOM 729 N N . SER A 1 92 ? 0.413 3.569 6.186 1.00 68.25 92 SER A N 1
ATOM 730 C CA . SER A 1 92 ? -0.339 3.275 7.405 1.00 68.25 92 SER A CA 1
ATOM 731 C C . SER A 1 92 ? -1.111 4.511 7.824 1.00 68.25 92 SER A C 1
ATOM 733 O O . SER A 1 92 ? -0.562 5.614 7.835 1.00 68.25 92 SER A O 1
ATOM 735 N N . LEU A 1 93 ? -2.372 4.324 8.206 1.00 60.19 93 LEU A N 1
ATOM 736 C CA . LEU A 1 93 ? -3.068 5.335 8.991 1.00 60.19 93 LEU A CA 1
ATOM 737 C C . LEU A 1 93 ? -2.459 5.308 10.395 1.00 60.19 93 LEU A C 1
ATOM 739 O O . LEU A 1 93 ? -2.812 4.463 11.223 1.00 60.19 93 LEU A O 1
ATOM 743 N N . LYS A 1 94 ? -1.492 6.198 10.647 1.00 56.50 94 LYS A N 1
ATOM 744 C CA . LYS A 1 94 ? -0.990 6.423 12.004 1.00 56.50 94 LYS A CA 1
ATOM 745 C C . LYS A 1 94 ? -2.116 6.981 12.879 1.00 56.50 94 LYS A C 1
ATOM 747 O O . LYS A 1 94 ? -3.020 7.653 12.387 1.00 56.50 94 LYS A O 1
ATOM 752 N N . LYS A 1 95 ? -2.047 6.600 14.155 1.00 47.44 95 LYS A N 1
ATOM 753 C CA . LYS A 1 95 ? -2.969 6.979 15.230 1.00 47.44 95 LYS A CA 1
ATOM 754 C C . LYS A 1 95 ? -3.226 8.478 15.288 1.00 47.44 95 LYS A C 1
ATOM 756 O O . LYS A 1 95 ? -2.233 9.224 15.162 1.00 47.44 95 LYS A O 1
#